Protein AF-A0A1Y6HP97-F1 (afdb_monomer)

Secondary structure (DSSP, 8-state):
-HHHHHHHHHH-HHHHHSPPPTT--HHHHHHHHHHH--S-----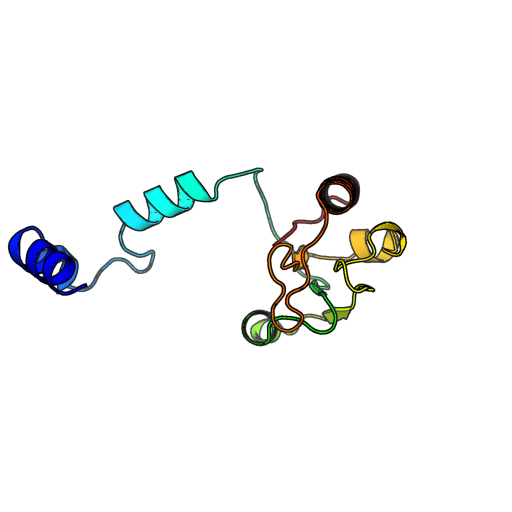SS-EEEESS--HHHHHHHHTT-PPEEEEPEETTEE-GGG--HHHHHH-SEEE---SS-TTT-----HHHHHHHHHHHHHHT--B-

Radius of gyration: 18.79 Å; Cα contacts (8 Å, |Δi|>4): 143; chains: 1; bounding box: 41×38×46 Å

Solvent-accessible surface area (backbone atoms only — not comparable to full-atom values): 7650 Å² total; per-residue (Å²): 108,68,70,59,52,54,48,43,55,71,78,40,38,65,76,74,73,45,93,72,62,94,91,53,62,60,73,58,52,50,51,50,42,76,71,63,74,69,86,86,83,84,82,70,96,56,32,36,34,31,47,67,78,54,48,63,70,57,56,58,63,50,50,79,71,67,56,53,78,42,73,44,61,58,56,82,50,27,69,42,56,93,74,58,54,68,68,61,46,56,57,28,37,28,38,45,65,58,54,70,53,21,48,83,80,53,24,45,43,47,70,70,52,50,54,50,43,51,52,52,28,60,74,46,71,28,50,78,79

Organism: NCBI:txid48664

Nearest PDB structures (foldseek):
  6t8p-assembly1_B  TM=8.586E-01  e=1.100E-05  Homo sapiens
  6t8p-assembly1_A  TM=5.974E-01  e=3.737E-06  Homo sapiens
  4gdy-assembly1_A  TM=5.930E-01  e=3.265E-06  Homo sapiens
  4gdy-assembly1_B  TM=5.997E-01  e=5.992E-06  Homo sapiens
  6d0a-assembly1_A  TM=6.040E-01  e=1.346E-05  Homo sapiens

InterPro domains:
  IPR015421 Pyridoxal phosphate-dependent transferase, major domain [G3DSA:3.40.640.10] (18-46)
  IPR015421 Pyridoxal phosphate-dependent transferase, major domain [G3DSA:3.40.640.10] (47-129)
  IPR015422 Pyridoxal phosphate-dependent transferase, small domain [G3DSA:3.90.1150.10] (2-17)
  IPR015424 Pyridoxal phosphate-dependent transferase [SSF53383] (4-129)
  IPR050859 Class-I pyridoxal-phosphate-dependent aminotransferase-like [PTHR42790] (46-129)

pLDDT: mean 83.08, std 13.82, range [38.25, 97.0]

Mean predicted aligned error: 8.7 Å

Structure (mmCIF, N/CA/C/O backbone):
data_AF-A0A1Y6HP97-F1
#
_entry.id   AF-A0A1Y6HP97-F1
#
loop_
_atom_site.group_PDB
_atom_site.id
_atom_site.type_symbol
_atom_site.label_atom_id
_atom_site.label_alt_id
_atom_site.label_comp_id
_atom_site.label_asym_id
_atom_site.label_entity_id
_atom_site.label_seq_id
_atom_site.pdbx_PDB_ins_code
_atom_site.Cartn_x
_atom_site.Cartn_y
_atom_site.Cartn_z
_atom_site.occupancy
_atom_site.B_iso_or_equiv
_atom_site.auth_seq_id
_atom_site.auth_comp_id
_atom_site.auth_asym_id
_atom_site.auth_atom_id
_atom_site.pdbx_PDB_model_num
ATOM 1 N N . MET A 1 1 ? -18.042 19.531 10.199 1.00 77.62 1 MET A N 1
ATOM 2 C CA . MET A 1 1 ? -17.249 19.247 11.415 1.00 77.62 1 MET A CA 1
ATOM 3 C C . MET A 1 1 ? -17.998 19.638 12.680 1.00 77.62 1 MET A C 1
ATOM 5 O O . MET A 1 1 ? -18.461 18.722 13.334 1.00 77.62 1 MET A O 1
ATOM 9 N N . ARG A 1 2 ? -18.236 20.928 12.978 1.00 88.88 2 ARG A N 1
ATOM 10 C CA . ARG A 1 2 ? -18.915 21.364 14.222 1.00 88.88 2 ARG A CA 1
ATOM 11 C C . ARG A 1 2 ? -20.241 20.648 14.520 1.00 88.88 2 ARG A C 1
ATOM 13 O O . ARG A 1 2 ? -20.353 20.032 15.562 1.00 88.88 2 ARG A O 1
ATOM 20 N N . ALA A 1 3 ? -21.176 20.623 13.569 1.00 92.62 3 ALA A N 1
ATOM 21 C CA . ALA A 1 3 ? -22.465 19.946 13.760 1.00 92.62 3 ALA A CA 1
ATOM 22 C C . ALA A 1 3 ? -22.337 18.439 14.066 1.00 92.62 3 ALA A C 1
ATOM 24 O O . ALA A 1 3 ? -23.093 17.912 14.868 1.00 92.62 3 ALA A O 1
ATOM 25 N N . ALA A 1 4 ? -21.360 17.748 13.466 1.00 87.25 4 ALA A N 1
ATOM 26 C CA . ALA A 1 4 ? -21.115 16.333 13.747 1.00 87.25 4 ALA A CA 1
ATOM 27 C C . ALA A 1 4 ? -20.486 16.129 15.135 1.00 87.25 4 ALA A C 1
ATOM 29 O O . ALA A 1 4 ? -20.846 15.195 15.841 1.00 87.25 4 ALA A O 1
ATOM 30 N N . SER A 1 5 ? -19.570 17.016 15.536 1.00 90.44 5 SER A N 1
ATOM 31 C CA . SER A 1 5 ? -18.986 17.012 16.880 1.00 90.44 5 SER A CA 1
ATOM 32 C C . SER A 1 5 ? -20.040 17.281 17.953 1.00 90.44 5 SER A C 1
ATOM 34 O O . SER A 1 5 ? -20.101 16.541 18.929 1.00 90.44 5 SER A O 1
ATOM 36 N N . ASP A 1 6 ? -20.892 18.287 17.743 1.00 94.25 6 ASP A N 1
ATOM 37 C CA . ASP A 1 6 ? -21.979 18.637 18.661 1.00 94.25 6 ASP A CA 1
ATOM 38 C C . ASP A 1 6 ? -22.951 17.454 18.811 1.00 94.25 6 ASP A C 1
ATOM 40 O O . ASP A 1 6 ? -23.261 17.055 19.930 1.00 94.25 6 ASP A O 1
ATOM 44 N N . GLN A 1 7 ? -23.337 16.815 17.700 1.00 91.75 7 GLN A N 1
ATOM 45 C CA . GLN A 1 7 ? -24.206 15.635 17.718 1.00 91.75 7 GLN A CA 1
ATOM 46 C C . GLN A 1 7 ? -23.609 14.478 18.536 1.00 91.75 7 GLN A C 1
ATOM 48 O O . GLN A 1 7 ? -24.291 13.892 19.369 1.00 91.75 7 GLN A O 1
ATOM 53 N N . VAL A 1 8 ? -22.326 14.156 18.334 1.00 91.62 8 VAL A N 1
ATOM 54 C CA . VAL A 1 8 ? -21.657 13.054 19.050 1.00 91.62 8 VAL A CA 1
ATOM 55 C C . VAL A 1 8 ? -21.546 13.340 20.549 1.00 91.62 8 VAL A C 1
ATOM 57 O O . VAL A 1 8 ? -21.738 12.437 21.363 1.00 91.62 8 VAL A O 1
ATOM 60 N N . LEU A 1 9 ? -21.265 14.590 20.924 1.00 94.06 9 LEU A N 1
ATOM 61 C CA . LEU A 1 9 ? -21.187 15.001 22.326 1.00 94.06 9 LEU A CA 1
ATOM 62 C C . LEU A 1 9 ? -22.559 15.015 23.013 1.00 94.06 9 LEU A C 1
ATOM 64 O O . LEU A 1 9 ? -22.624 14.784 24.216 1.00 94.06 9 LEU A O 1
ATOM 68 N N . CYS A 1 10 ? -23.645 15.258 22.278 1.00 94.38 10 CYS A N 1
ATOM 69 C CA . CYS A 1 10 ? -25.002 15.171 22.814 1.00 94.38 10 CYS A CA 1
ATOM 70 C C . CYS A 1 10 ? -25.488 13.721 22.944 1.00 94.38 10 CYS A C 1
ATOM 72 O O . CYS A 1 10 ? -25.995 13.340 23.999 1.00 94.38 10 CYS A O 1
ATOM 74 N N . ASP A 1 11 ? -25.312 12.913 21.900 1.00 93.56 11 ASP A N 1
ATOM 75 C CA . ASP A 1 11 ? -25.967 11.605 21.795 1.00 93.56 11 ASP A CA 1
ATOM 76 C C . ASP A 1 11 ? -25.138 10.458 22.384 1.00 93.56 11 ASP A C 1
ATOM 78 O O . ASP A 1 11 ? -25.692 9.467 22.860 1.00 93.56 11 ASP A O 1
ATOM 82 N N . ALA A 1 12 ? -23.806 10.567 22.345 1.00 89.12 12 ALA A N 1
ATOM 83 C CA . ALA A 1 12 ? -22.888 9.520 22.794 1.00 89.12 12 ALA A CA 1
ATOM 84 C C . ALA A 1 12 ? -21.670 10.065 23.583 1.00 89.12 12 ALA A C 1
ATOM 86 O O . ALA A 1 12 ? -20.534 9.647 23.328 1.00 89.12 12 ALA A O 1
ATOM 87 N N . PRO A 1 13 ? -21.864 10.951 24.583 1.00 89.62 13 PRO A N 1
ATOM 88 C CA . PRO A 1 13 ? -20.771 11.633 25.284 1.00 89.62 13 PRO A CA 1
ATOM 89 C C . PRO A 1 13 ? -19.792 10.677 25.963 1.00 89.62 13 PRO A C 1
ATOM 91 O O . PRO A 1 13 ? -18.585 10.904 25.939 1.00 89.62 13 PRO A O 1
ATOM 94 N N . GLN A 1 14 ? -20.288 9.585 26.552 1.00 88.38 14 GLN A N 1
ATOM 95 C CA . GLN A 1 14 ? -19.425 8.624 27.238 1.00 88.38 14 GLN A CA 1
ATOM 96 C C . GLN A 1 14 ? -18.467 7.934 26.258 1.00 88.38 14 GLN A C 1
ATOM 98 O O . GLN A 1 14 ? -17.284 7.803 26.555 1.00 88.38 14 GLN A O 1
ATOM 103 N N . ALA A 1 15 ? -18.958 7.531 25.084 1.00 85.19 15 ALA A N 1
ATOM 104 C CA . ALA A 1 15 ? -18.132 6.893 24.061 1.00 85.19 15 ALA A CA 1
ATOM 105 C C . ALA A 1 15 ? -17.099 7.861 23.460 1.00 85.19 15 ALA A C 1
ATOM 107 O O . ALA A 1 15 ? -16.042 7.424 23.015 1.00 85.19 15 ALA A O 1
ATOM 108 N N . ALA A 1 16 ? -17.402 9.162 23.448 1.00 87.44 16 ALA A N 1
ATOM 109 C CA . ALA A 1 16 ? -16.529 10.192 22.895 1.00 87.44 16 ALA A CA 1
ATOM 110 C C . ALA A 1 16 ? -15.451 10.684 23.876 1.00 87.44 16 ALA A C 1
ATOM 112 O O . ALA A 1 16 ? -14.383 11.105 23.438 1.00 87.44 16 ALA A O 1
ATOM 113 N N . LEU A 1 17 ? -15.738 10.674 25.182 1.00 93.06 17 LEU A N 1
ATOM 114 C CA . LEU A 1 17 ? -14.902 11.330 26.195 1.00 93.06 17 LEU A CA 1
ATOM 115 C C . LEU A 1 17 ? -14.170 10.363 27.131 1.00 93.06 17 LEU A C 1
ATOM 117 O O . LEU A 1 17 ? -13.261 10.792 27.839 1.00 93.06 17 LEU A O 1
ATOM 121 N N . GLN A 1 18 ? -14.555 9.086 27.164 1.00 92.44 18 GLN A N 1
ATOM 122 C CA . GLN A 1 18 ? -13.898 8.081 27.998 1.00 92.44 18 GLN A CA 1
ATOM 123 C C . GLN A 1 18 ? -12.845 7.292 27.208 1.00 92.44 18 GLN A C 1
ATOM 125 O O . GLN A 1 18 ? -12.905 7.206 25.982 1.00 92.44 18 GLN A O 1
ATOM 130 N N . TYR A 1 19 ? -11.894 6.675 27.916 1.00 89.94 19 TYR A N 1
ATOM 131 C CA . TYR A 1 19 ? -10.975 5.710 27.313 1.00 89.94 19 TYR A CA 1
ATOM 132 C C . TYR A 1 19 ? -11.731 4.618 26.548 1.00 89.94 19 TYR A C 1
ATOM 134 O O . TYR A 1 19 ? -12.598 3.934 27.095 1.00 89.94 19 TY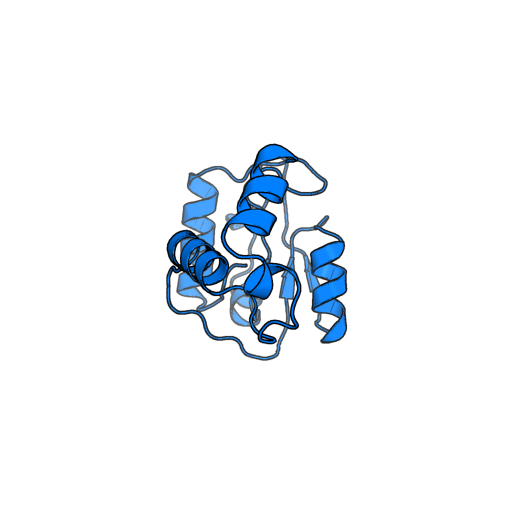R A O 1
ATOM 142 N N . GLY A 1 20 ? -11.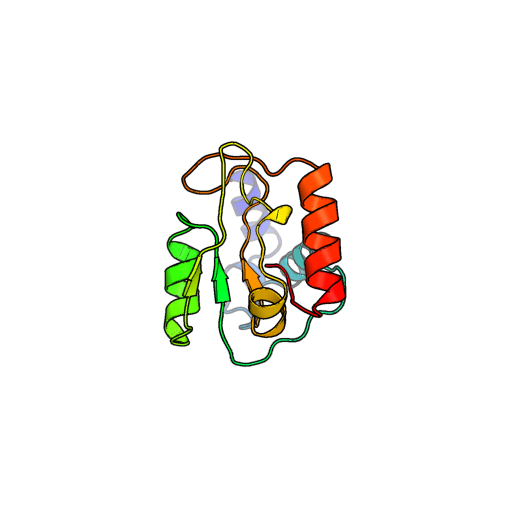375 4.467 25.274 1.00 81.25 20 GLY A N 1
ATOM 143 C CA . GLY A 1 20 ? -11.888 3.423 24.400 1.00 81.25 20 GLY A CA 1
ATOM 144 C C . GLY A 1 20 ? -11.001 2.173 24.387 1.00 81.25 20 GLY A C 1
ATOM 145 O O . GLY A 1 20 ? -9.882 2.193 24.904 1.00 81.25 20 GLY A O 1
ATOM 146 N N . PRO A 1 21 ? -11.483 1.083 23.773 1.00 77.12 21 PRO A N 1
ATOM 147 C CA . PRO A 1 21 ? -10.683 -0.115 23.543 1.00 77.12 21 PRO A CA 1
ATOM 148 C C . PRO A 1 21 ? -9.494 0.178 22.613 1.00 77.12 21 PRO A C 1
ATOM 150 O O . PRO A 1 21 ? -9.605 1.001 21.699 1.00 77.12 21 PRO A O 1
ATOM 153 N N . THR A 1 22 ? -8.375 -0.525 22.815 1.00 69.31 22 THR A N 1
ATOM 154 C CA . THR A 1 22 ? -7.128 -0.380 22.035 1.00 69.31 22 THR A CA 1
ATOM 155 C C . THR A 1 22 ? -7.352 -0.543 20.531 1.00 69.31 22 THR A C 1
ATOM 157 O O . THR A 1 22 ? -6.684 0.090 19.719 1.00 69.31 22 THR A O 1
ATOM 160 N N . GLU A 1 23 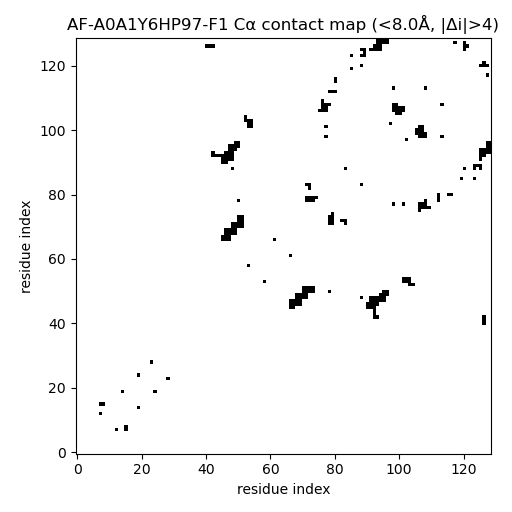? -8.314 -1.376 20.147 1.00 58.59 23 GLU A N 1
ATOM 161 C CA . GLU A 1 23 ? -8.644 -1.677 18.761 1.00 58.59 23 GLU A CA 1
ATOM 162 C C . GLU A 1 23 ? -9.392 -0.533 18.050 1.00 58.59 23 GLU A C 1
ATOM 164 O O . GLU A 1 23 ? -9.427 -0.515 16.820 1.00 58.59 23 GLU A O 1
ATOM 169 N N . GLY A 1 24 ? -9.986 0.411 18.796 1.00 73.38 24 GLY A N 1
ATOM 170 C CA . GLY A 1 24 ? -10.715 1.579 18.282 1.00 73.38 24 GLY A CA 1
ATOM 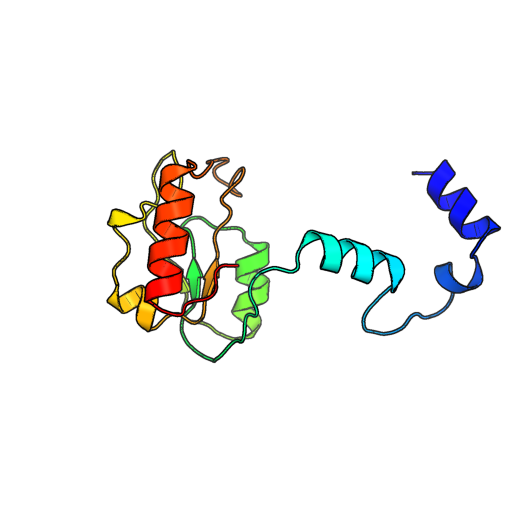171 C C . GLY A 1 24 ? -12.250 1.460 18.280 1.00 73.38 24 GLY A C 1
ATOM 172 O O . GLY A 1 24 ? -12.826 0.429 18.632 1.00 73.38 24 GLY A O 1
ATOM 173 N N . TYR A 1 25 ? -12.931 2.536 17.863 1.00 82.38 25 TYR A N 1
ATOM 174 C CA . TYR A 1 25 ? -14.399 2.655 17.861 1.00 82.38 25 TYR A CA 1
ATOM 175 C C . TYR A 1 25 ? -15.069 1.654 16.903 1.00 82.38 25 TYR A C 1
ATOM 177 O O . TYR A 1 25 ? -14.872 1.716 15.688 1.00 82.38 25 TYR A O 1
ATOM 185 N N . ALA A 1 26 ? -15.872 0.733 17.449 1.00 74.50 26 ALA A N 1
ATOM 186 C CA . ALA A 1 26 ? -16.399 -0.421 16.714 1.00 74.50 26 ALA A CA 1
ATOM 187 C C . ALA A 1 26 ? -17.208 -0.067 15.447 1.00 74.50 26 ALA A C 1
ATOM 189 O O . ALA A 1 26 ? -16.863 -0.608 14.398 1.00 74.50 26 ALA A O 1
ATOM 190 N N . PRO A 1 27 ? -18.161 0.891 15.453 1.00 82.69 27 PRO A N 1
ATOM 191 C CA . PRO A 1 27 ? -18.913 1.237 14.240 1.00 82.69 27 PRO A CA 1
ATOM 192 C C . PRO A 1 27 ? -18.031 1.753 13.097 1.00 82.69 27 PRO A C 1
ATOM 194 O O . PRO A 1 27 ? -18.292 1.483 11.926 1.00 82.69 27 PRO A O 1
ATOM 197 N N . LEU A 1 28 ? -16.944 2.464 13.421 1.00 74.38 28 LEU A N 1
ATOM 198 C CA . LEU A 1 28 ? -15.982 2.902 12.410 1.00 74.38 28 LEU A CA 1
ATOM 199 C C . LEU A 1 28 ? -15.167 1.723 11.880 1.00 74.38 28 LEU A C 1
ATOM 201 O O . LEU A 1 28 ? -14.967 1.616 10.675 1.00 74.38 28 LEU A O 1
ATOM 205 N N . ARG A 1 29 ? -14.716 0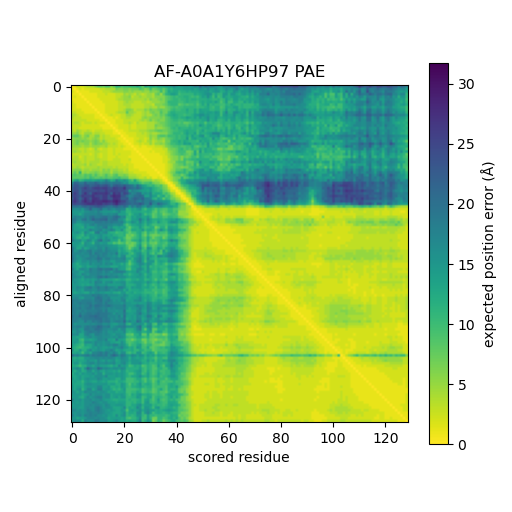.824 12.75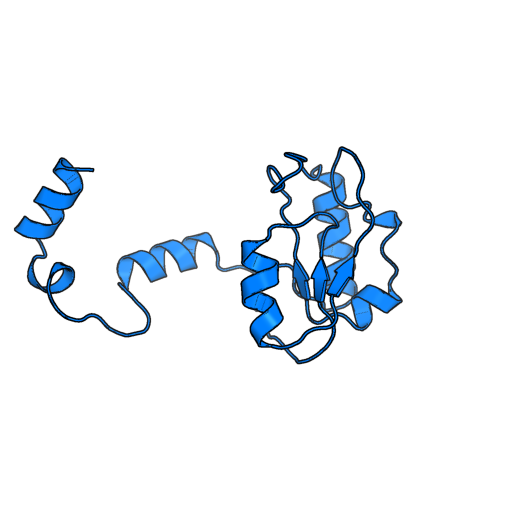8 1.00 72.12 29 ARG A N 1
ATOM 206 C CA . ARG A 1 29 ? -13.991 -0.387 12.348 1.00 72.12 29 ARG A CA 1
ATOM 207 C C . ARG A 1 29 ? -14.849 -1.287 11.467 1.00 72.12 29 ARG A C 1
ATOM 209 O O . ARG A 1 29 ? -14.332 -1.809 10.490 1.00 72.12 29 ARG A O 1
ATOM 216 N N . GLU A 1 30 ? -16.133 -1.438 11.773 1.00 65.62 30 GLU A N 1
ATOM 217 C CA . GLU A 1 30 ? -17.098 -2.184 10.959 1.00 65.62 30 GLU A CA 1
ATOM 218 C C . GLU A 1 30 ? -17.313 -1.524 9.600 1.00 65.62 30 GLU A C 1
ATOM 220 O O . GLU A 1 30 ? -17.275 -2.207 8.581 1.00 65.62 30 GLU A O 1
ATOM 225 N N . TRP A 1 31 ? -17.455 -0.195 9.558 1.00 73.38 31 TRP A N 1
ATOM 226 C CA . TRP A 1 31 ? -17.540 0.543 8.299 1.00 73.38 31 TRP A CA 1
ATOM 227 C C . TRP A 1 31 ? -16.264 0.386 7.460 1.00 73.38 31 TRP A C 1
ATOM 229 O O . TRP A 1 31 ? -16.342 0.117 6.262 1.00 73.38 31 TRP A O 1
ATOM 239 N N . VAL A 1 32 ? -15.086 0.492 8.086 1.00 57.16 32 VAL A N 1
ATOM 240 C CA . VAL A 1 32 ? -13.781 0.293 7.436 1.00 57.16 32 VAL A CA 1
ATOM 241 C C . VAL A 1 32 ? -13.623 -1.154 6.961 1.00 57.16 32 VAL A C 1
ATOM 243 O O . VAL A 1 32 ? -13.225 -1.368 5.822 1.00 57.16 32 VAL A O 1
ATOM 246 N N . ALA A 1 33 ? -13.973 -2.152 7.772 1.00 49.75 33 ALA A N 1
ATOM 247 C CA . ALA A 1 33 ? -13.930 -3.561 7.391 1.00 49.75 33 ALA A CA 1
ATOM 248 C C . ALA A 1 33 ? -14.895 -3.847 6.232 1.00 49.75 33 ALA A C 1
ATOM 250 O O . ALA A 1 33 ? -14.470 -4.353 5.202 1.00 49.75 33 ALA A O 1
ATOM 251 N N . ALA A 1 34 ? -16.154 -3.408 6.308 1.00 62.91 34 ALA A N 1
ATOM 252 C CA . ALA A 1 34 ? -17.102 -3.509 5.196 1.00 62.91 34 ALA A CA 1
ATOM 253 C C . ALA A 1 34 ? -16.582 -2.822 3.918 1.00 62.91 34 ALA A C 1
ATOM 255 O O . ALA A 1 34 ? -16.872 -3.257 2.803 1.00 62.91 34 ALA A O 1
ATOM 256 N N . ARG A 1 35 ? -15.779 -1.762 4.070 1.00 58.44 35 ARG A N 1
ATOM 257 C CA . ARG A 1 35 ? -15.160 -1.026 2.965 1.00 58.44 35 ARG A CA 1
ATOM 258 C C . ARG A 1 35 ? -13.905 -1.697 2.391 1.00 58.44 35 ARG A C 1
ATOM 260 O O . ARG A 1 35 ? -13.628 -1.472 1.209 1.00 58.44 35 ARG A O 1
ATOM 267 N N . LEU A 1 36 ? -13.154 -2.452 3.199 1.00 45.66 36 LEU A N 1
ATOM 268 C CA . LEU A 1 36 ? -11.797 -2.935 2.895 1.00 45.66 36 LEU A CA 1
ATOM 269 C C . LEU A 1 36 ? -11.643 -4.464 2.864 1.00 45.66 36 LEU A C 1
ATOM 271 O O . LEU A 1 36 ? -10.639 -4.951 2.354 1.00 45.66 36 LEU A O 1
ATOM 275 N N . SER A 1 37 ? -12.601 -5.238 3.374 1.00 47.88 37 SER A N 1
ATOM 276 C CA . SER A 1 37 ? -12.529 -6.700 3.389 1.00 47.88 37 SER A CA 1
ATOM 277 C C . SER A 1 37 ? -12.577 -7.279 1.968 1.00 47.88 37 SER A C 1
ATOM 279 O O . SER A 1 37 ? -13.643 -7.384 1.363 1.00 47.88 37 SER A O 1
ATOM 281 N N . ARG A 1 38 ? -11.411 -7.697 1.455 1.00 54.81 38 ARG A N 1
ATOM 282 C CA . ARG A 1 38 ? -11.234 -8.639 0.338 1.00 54.81 38 ARG A CA 1
ATOM 283 C C . ARG A 1 38 ? -10.087 -9.611 0.640 1.00 54.81 38 ARG A C 1
ATOM 285 O O . ARG A 1 38 ? -9.061 -9.213 1.179 1.00 54.81 38 ARG A O 1
ATOM 292 N N . ASP A 1 39 ? -10.304 -10.874 0.281 1.00 50.34 39 ASP A N 1
ATOM 293 C CA . ASP A 1 39 ? -9.281 -11.872 -0.061 1.00 50.34 39 ASP A CA 1
ATOM 294 C C . ASP A 1 39 ? -8.204 -12.223 0.995 1.00 50.34 39 ASP A C 1
ATOM 296 O O . ASP A 1 39 ? -7.037 -12.410 0.670 1.00 50.34 39 ASP A O 1
ATOM 300 N N . GLY A 1 40 ? -8.613 -12.410 2.259 1.00 53.22 40 GLY A N 1
ATOM 301 C CA . GLY A 1 40 ? -8.027 -13.424 3.162 1.00 53.22 40 GLY A CA 1
ATOM 302 C C . GLY A 1 40 ? -6.508 -13.407 3.413 1.00 53.22 40 GLY A C 1
ATOM 303 O O . GLY A 1 40 ? -5.903 -14.473 3.523 1.00 53.22 40 GLY A O 1
ATOM 304 N N . ALA A 1 41 ? -5.877 -12.236 3.504 1.00 49.53 41 ALA A N 1
ATOM 305 C CA . ALA A 1 41 ? -4.416 -12.135 3.548 1.00 49.53 41 ALA A CA 1
ATOM 306 C C . ALA A 1 41 ? -3.766 -12.553 4.892 1.00 49.53 41 ALA A C 1
ATOM 308 O O . ALA A 1 41 ? -4.281 -12.284 5.977 1.00 49.53 41 ALA A O 1
ATOM 309 N N . SER A 1 42 ? -2.574 -13.157 4.799 1.00 38.25 42 SER A N 1
ATOM 310 C CA . SER A 1 42 ? -1.685 -13.565 5.901 1.00 38.25 42 SER A CA 1
ATOM 311 C C . SER A 1 42 ? -0.228 -13.187 5.566 1.00 38.25 42 SER A C 1
ATOM 313 O O . SER A 1 42 ? 0.153 -13.229 4.398 1.00 38.25 42 SER A O 1
ATOM 315 N N . ILE A 1 43 ? 0.585 -12.813 6.569 1.00 46.72 43 ILE A N 1
ATOM 316 C CA . ILE A 1 43 ? 1.922 -12.191 6.407 1.00 46.72 43 ILE A CA 1
ATOM 317 C C . ILE A 1 43 ? 3.036 -13.059 7.031 1.00 46.72 43 ILE A C 1
ATOM 319 O O . ILE A 1 43 ? 2.831 -13.713 8.053 1.00 46.72 43 ILE A O 1
ATOM 323 N N . ARG A 1 44 ? 4.236 -13.042 6.428 1.00 43.12 44 ARG A N 1
ATOM 324 C CA . ARG A 1 44 ? 5.488 -13.683 6.905 1.00 43.12 44 ARG A CA 1
ATOM 325 C C . ARG A 1 44 ? 6.664 -12.668 6.869 1.00 43.12 44 ARG A C 1
ATOM 327 O O . ARG A 1 44 ? 6.466 -11.558 6.399 1.00 43.12 44 ARG A O 1
ATOM 334 N N . SER A 1 45 ? 7.898 -13.023 7.287 1.00 41.12 45 SER A N 1
ATOM 335 C CA . SER A 1 45 ? 9.115 -12.146 7.392 1.00 41.12 45 SER A CA 1
ATOM 336 C C . SER A 1 45 ? 10.224 -12.243 6.282 1.00 41.12 45 SER A C 1
ATOM 338 O O . SER A 1 45 ? 10.980 -13.209 6.271 1.00 41.12 45 SER A O 1
ATOM 340 N N . SER A 1 46 ? 10.271 -11.334 5.296 1.00 58.97 46 SER A N 1
ATOM 341 C CA . SER A 1 46 ? 11.233 -11.196 4.159 1.00 58.97 46 SER A CA 1
ATOM 342 C C . SER A 1 46 ? 10.975 -9.853 3.424 1.00 58.97 46 SER A C 1
ATOM 344 O O . SER A 1 46 ? 10.255 -9.012 3.962 1.00 58.97 46 SER A O 1
ATOM 346 N N . GLN A 1 47 ? 11.580 -9.621 2.256 1.00 72.62 47 GLN A N 1
ATOM 347 C CA . GLN A 1 47 ? 11.708 -8.314 1.584 1.00 72.62 47 GLN A CA 1
ATOM 348 C C . GLN A 1 47 ? 10.369 -7.627 1.238 1.00 72.62 47 GLN A C 1
ATOM 350 O O . GLN A 1 47 ? 9.348 -8.289 1.059 1.00 72.62 47 GLN A O 1
ATOM 355 N N . VAL A 1 48 ? 10.373 -6.293 1.121 1.00 83.88 48 VAL A N 1
ATOM 356 C CA . VAL A 1 48 ? 9.189 -5.487 0.765 1.00 83.88 48 VAL A CA 1
ATOM 357 C C . VAL A 1 48 ? 9.417 -4.807 -0.583 1.00 83.88 48 VAL A C 1
ATOM 359 O O . VAL A 1 48 ? 10.348 -4.009 -0.723 1.00 83.88 48 VAL A O 1
ATOM 362 N N . LEU A 1 49 ? 8.557 -5.099 -1.564 1.00 89.06 49 LEU A N 1
ATOM 363 C CA . LEU A 1 49 ? 8.590 -4.417 -2.860 1.00 89.06 49 LEU A CA 1
ATOM 364 C C . LEU A 1 49 ? 7.877 -3.067 -2.750 1.00 89.06 49 LEU A C 1
ATOM 366 O O . LEU A 1 49 ? 6.766 -2.993 -2.226 1.00 89.06 49 LEU A O 1
ATOM 370 N N . ILE A 1 50 ? 8.497 -2.003 -3.251 1.00 90.69 50 ILE A N 1
ATOM 371 C CA . ILE A 1 50 ? 7.962 -0.636 -3.196 1.00 90.69 50 ILE A CA 1
ATOM 372 C C . ILE A 1 50 ? 8.085 0.057 -4.551 1.00 90.69 50 ILE A C 1
ATOM 374 O O . ILE A 1 50 ? 8.958 -0.270 -5.347 1.00 90.69 50 ILE A O 1
ATOM 378 N N . GLU A 1 51 ? 7.245 1.052 -4.810 1.00 89.19 51 GLU A N 1
ATOM 379 C CA . GLU A 1 51 ? 7.493 2.024 -5.883 1.00 89.19 51 GLU A CA 1
ATOM 380 C C . GLU A 1 51 ? 8.758 2.860 -5.576 1.00 89.19 51 GLU A C 1
ATOM 382 O O . GLU A 1 51 ? 9.113 3.068 -4.415 1.00 89.19 51 GLU A O 1
ATOM 387 N N . THR A 1 52 ? 9.446 3.366 -6.600 1.00 83.75 52 THR A N 1
ATOM 388 C CA . THR A 1 52 ? 10.559 4.315 -6.417 1.00 83.75 52 THR A CA 1
ATOM 389 C C . THR A 1 52 ? 10.326 5.526 -7.319 1.00 83.75 52 THR A C 1
ATOM 391 O O . THR A 1 52 ? 10.493 5.394 -8.531 1.00 83.75 52 THR A O 1
ATOM 394 N N . PRO A 1 53 ? 9.970 6.709 -6.777 1.00 85.19 53 PRO A N 1
ATOM 395 C CA . PRO A 1 53 ? 9.771 7.041 -5.356 1.00 85.19 53 PRO A CA 1
ATOM 396 C C . PRO A 1 53 ? 8.472 6.456 -4.758 1.00 85.19 53 PRO A C 1
ATOM 398 O O . PRO A 1 53 ? 7.547 6.126 -5.489 1.00 85.19 53 PRO A O 1
ATOM 401 N N . SER A 1 54 ? 8.371 6.383 -3.423 1.00 89.69 54 SER A N 1
ATOM 402 C CA . SER A 1 54 ? 7.169 5.924 -2.693 1.00 89.69 54 SER A CA 1
ATOM 403 C C . SER A 1 54 ? 6.809 6.838 -1.517 1.00 89.69 54 SER A C 1
ATOM 405 O O . SER A 1 54 ? 7.566 7.741 -1.152 1.00 89.69 54 SER A O 1
ATOM 407 N N . TYR A 1 55 ? 5.646 6.598 -0.911 1.00 91.00 55 TYR A N 1
ATOM 408 C CA . TYR A 1 55 ? 5.129 7.365 0.213 1.00 91.00 55 TYR A CA 1
ATOM 409 C C . TYR A 1 55 ? 5.995 7.193 1.466 1.00 91.00 55 TYR A C 1
ATOM 411 O O . TYR A 1 55 ? 6.070 6.118 2.065 1.00 91.00 55 TYR A O 1
ATOM 419 N N . LEU A 1 56 ? 6.595 8.301 1.909 1.00 89.69 56 LEU A N 1
ATOM 420 C CA . LEU A 1 56 ? 7.508 8.338 3.052 1.00 89.69 56 LEU A CA 1
ATOM 421 C C . LEU A 1 56 ? 6.907 7.738 4.333 1.00 89.69 56 LEU A C 1
ATOM 423 O O . LEU A 1 56 ? 7.611 7.040 5.058 1.00 89.69 56 LEU A O 1
ATOM 427 N N . GLY A 1 57 ? 5.616 7.963 4.600 1.00 88.00 57 GLY A N 1
ATOM 428 C CA . GLY A 1 57 ? 4.960 7.435 5.800 1.00 88.00 57 GLY A CA 1
ATOM 429 C C . GLY A 1 57 ? 4.920 5.903 5.834 1.00 88.00 57 GLY A C 1
ATOM 430 O O . GLY A 1 57 ? 5.141 5.310 6.888 1.00 88.00 57 GLY A O 1
ATOM 431 N N . ALA A 1 58 ? 4.726 5.256 4.680 1.00 86.19 58 ALA A N 1
ATOM 432 C CA . ALA A 1 58 ? 4.793 3.799 4.570 1.00 86.19 58 ALA A CA 1
ATOM 433 C C . ALA A 1 58 ? 6.225 3.294 4.787 1.00 86.19 58 ALA A C 1
ATOM 435 O O . ALA A 1 58 ? 6.439 2.387 5.588 1.00 86.19 58 ALA A O 1
ATOM 436 N N . LEU A 1 59 ? 7.221 3.934 4.161 1.00 84.81 59 LEU A N 1
ATOM 437 C CA . LEU A 1 59 ? 8.633 3.583 4.362 1.00 84.81 59 LEU A CA 1
ATOM 438 C C . LEU A 1 59 ? 9.046 3.696 5.835 1.00 84.81 59 LEU A C 1
ATOM 440 O O . LEU A 1 59 ? 9.707 2.799 6.354 1.00 84.81 59 LEU A O 1
ATOM 444 N N . GLN A 1 60 ? 8.623 4.757 6.528 1.00 84.31 60 GLN A N 1
ATOM 445 C CA . GLN A 1 60 ? 8.890 4.955 7.955 1.00 84.31 60 GLN A CA 1
ATOM 446 C C . GLN A 1 60 ? 8.214 3.888 8.824 1.00 84.31 60 GLN A C 1
ATOM 448 O O . GLN A 1 60 ? 8.868 3.321 9.698 1.00 84.31 60 GLN A O 1
ATOM 453 N N . ALA A 1 61 ? 6.941 3.574 8.562 1.00 81.75 61 ALA A N 1
ATOM 454 C CA . ALA A 1 61 ? 6.209 2.542 9.295 1.00 81.75 61 ALA A CA 1
ATOM 455 C C . ALA A 1 61 ? 6.838 1.151 9.110 1.00 81.75 61 ALA A C 1
ATOM 457 O O . ALA A 1 61 ? 7.009 0.411 10.077 1.00 81.75 61 ALA A O 1
ATOM 458 N N . PHE A 1 62 ? 7.233 0.810 7.880 1.00 83.06 62 PHE A N 1
ATOM 459 C CA . PHE A 1 62 ? 7.857 -0.475 7.573 1.00 83.06 62 PHE A CA 1
ATOM 460 C C . PHE A 1 62 ? 9.293 -0.571 8.101 1.00 83.06 62 PHE A C 1
ATOM 462 O O . PHE A 1 62 ? 9.689 -1.638 8.560 1.00 83.06 62 PHE A O 1
ATOM 469 N N . SER A 1 63 ? 10.058 0.527 8.114 1.00 78.06 63 SER A N 1
ATOM 470 C CA . SER A 1 63 ? 11.458 0.545 8.581 1.00 78.06 63 SER A CA 1
ATOM 471 C C . SER A 1 63 ? 11.635 0.092 10.034 1.00 78.06 63 SER A C 1
ATOM 473 O O . SER A 1 63 ? 12.704 -0.405 10.382 1.00 78.06 63 SER A O 1
ATOM 475 N N . LEU A 1 64 ? 10.592 0.194 10.869 1.00 71.31 64 LEU A N 1
ATOM 476 C CA . LEU A 1 64 ? 10.589 -0.327 12.245 1.00 71.31 64 LEU A CA 1
ATOM 477 C C . LEU A 1 64 ? 10.874 -1.835 12.317 1.00 71.31 64 LEU A C 1
ATOM 479 O O . LEU A 1 64 ? 11.383 -2.317 13.325 1.00 71.31 64 LEU A O 1
ATOM 483 N N . PHE A 1 65 ? 10.577 -2.566 11.243 1.00 76.25 65 PHE A N 1
ATOM 484 C CA . PHE A 1 65 ? 10.799 -4.007 11.127 1.00 76.25 65 PHE A CA 1
ATOM 485 C C . PHE A 1 65 ? 12.069 -4.355 10.340 1.00 76.25 65 PHE A C 1
ATOM 487 O O . PHE A 1 65 ? 12.279 -5.517 10.005 1.00 76.25 65 PHE A O 1
ATOM 494 N N . GLN A 1 66 ? 12.897 -3.351 10.030 1.00 76.56 66 GLN A N 1
ATOM 495 C CA . GLN A 1 66 ? 14.159 -3.488 9.300 1.00 76.56 66 GLN A CA 1
ATOM 496 C C . GLN A 1 66 ? 14.058 -4.333 8.005 1.00 76.56 66 GLN A C 1
ATOM 498 O O . GLN A 1 66 ? 14.895 -5.212 7.785 1.00 76.56 66 GLN A O 1
ATOM 503 N N . PRO A 1 67 ? 13.047 -4.115 7.134 1.00 80.56 67 PRO A N 1
ATOM 504 C CA . PRO A 1 67 ? 12.937 -4.851 5.885 1.00 80.56 67 PRO A CA 1
ATOM 505 C C . PRO A 1 67 ? 14.050 -4.447 4.914 1.00 80.56 67 PRO A C 1
ATOM 507 O O . PRO A 1 67 ? 14.558 -3.325 4.942 1.00 80.56 67 PRO A O 1
ATOM 510 N N . ALA A 1 68 ? 14.364 -5.341 3.979 1.00 83.62 68 ALA A N 1
ATOM 511 C CA . ALA A 1 68 ? 15.039 -4.947 2.751 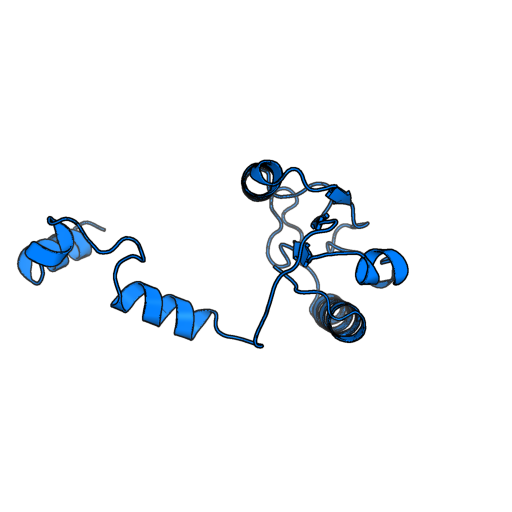1.00 83.62 68 ALA A CA 1
ATOM 512 C C . ALA A 1 68 ? 13.989 -4.404 1.772 1.00 83.62 68 ALA A C 1
ATOM 514 O O . ALA A 1 68 ? 13.082 -5.138 1.371 1.00 83.62 68 ALA A O 1
ATOM 515 N N . PHE A 1 69 ? 14.098 -3.123 1.415 1.00 86.81 69 PHE A N 1
ATOM 516 C CA . PHE A 1 69 ? 13.262 -2.514 0.384 1.00 86.81 69 PHE A CA 1
ATOM 517 C C . PHE A 1 69 ? 13.845 -2.782 -0.998 1.00 86.81 69 PHE A C 1
ATOM 519 O O . PHE A 1 69 ? 15.028 -2.533 -1.235 1.00 86.81 69 PHE A O 1
ATOM 526 N N . VAL A 1 70 ? 12.999 -3.236 -1.917 1.00 89.56 70 VAL A N 1
ATOM 527 C CA . VAL A 1 70 ? 13.361 -3.444 -3.321 1.00 89.56 70 VAL A CA 1
ATOM 528 C C . VAL A 1 70 ? 12.427 -2.606 -4.188 1.00 89.56 70 VAL A C 1
ATOM 530 O O . VAL A 1 70 ? 11.206 -2.707 -4.084 1.00 89.56 70 VAL A O 1
ATOM 533 N N . GLY A 1 71 ? 13.008 -1.741 -5.016 1.00 89.31 71 GLY A N 1
ATOM 534 C CA . GLY A 1 71 ? 12.260 -0.831 -5.878 1.00 89.31 71 GLY A CA 1
ATOM 535 C C . GLY A 1 71 ? 11.716 -1.522 -7.127 1.00 89.31 71 GLY A C 1
ATOM 536 O O . GLY A 1 71 ? 12.456 -2.207 -7.829 1.00 89.31 71 GLY A O 1
ATOM 537 N N . MET A 1 72 ? 10.443 -1.291 -7.434 1.00 91.00 72 MET A N 1
ATOM 538 C CA . MET A 1 72 ? 9.803 -1.676 -8.689 1.00 91.00 72 MET A CA 1
ATOM 539 C C . MET A 1 72 ? 9.972 -0.567 -9.730 1.00 91.00 72 MET A C 1
ATOM 541 O O . MET A 1 72 ? 9.790 0.618 -9.432 1.00 91.00 72 MET A O 1
ATOM 545 N N . SER A 1 73 ? 10.265 -0.947 -10.973 1.00 90.38 73 SER A N 1
ATOM 546 C CA . SER A 1 73 ? 10.302 -0.008 -12.096 1.00 90.38 73 SER A CA 1
ATOM 547 C C . SER A 1 73 ? 8.932 0.634 -12.325 1.00 90.38 73 SER A C 1
ATOM 549 O O . SER A 1 73 ? 7.903 -0.040 -12.275 1.00 90.38 73 SER A O 1
ATOM 551 N N . SER A 1 74 ? 8.922 1.940 -12.583 1.00 90.75 74 SER A N 1
ATOM 552 C CA . SER A 1 74 ? 7.712 2.734 -12.820 1.00 90.75 74 SER A CA 1
ATOM 553 C C . SER A 1 74 ? 7.929 3.712 -13.979 1.00 90.75 74 SER A C 1
ATOM 555 O O . SER A 1 74 ? 9.057 4.148 -14.208 1.00 90.75 74 SER A O 1
ATOM 557 N N . ASP A 1 75 ? 6.856 4.041 -14.693 1.00 93.12 75 ASP A N 1
ATOM 558 C CA . ASP A 1 75 ? 6.784 5.098 -15.708 1.00 93.12 75 ASP A CA 1
ATOM 559 C C . ASP A 1 75 ? 5.681 6.117 -15.344 1.00 93.12 75 ASP A C 1
ATOM 561 O O . ASP A 1 75 ? 5.183 6.120 -14.213 1.00 93.12 75 ASP A O 1
ATOM 565 N N . ASP A 1 76 ? 5.294 6.995 -16.275 1.00 93.44 76 ASP A N 1
ATOM 566 C CA . ASP A 1 76 ? 4.274 8.031 -16.036 1.00 93.44 76 ASP A CA 1
ATOM 567 C C . ASP A 1 76 ? 2.910 7.450 -15.607 1.00 93.44 76 ASP A C 1
ATOM 569 O O . ASP A 1 76 ? 2.160 8.084 -14.854 1.00 93.44 76 ASP A O 1
ATOM 573 N N . ASP A 1 77 ? 2.623 6.209 -16.006 1.00 93.81 77 ASP A N 1
ATOM 574 C CA . ASP A 1 77 ? 1.417 5.456 -15.666 1.00 93.81 77 ASP A CA 1
ATOM 575 C C . ASP A 1 77 ? 1.592 4.591 -14.398 1.00 93.81 77 ASP A C 1
ATOM 577 O O . ASP A 1 77 ? 0.708 3.804 -14.052 1.00 93.81 77 ASP A O 1
ATOM 581 N N . GLY A 1 78 ? 2.697 4.733 -13.662 1.00 92.38 78 GLY A N 1
ATOM 582 C CA . GLY A 1 78 ? 3.005 3.973 -12.446 1.00 92.38 78 GLY A CA 1
ATOM 583 C C . GLY A 1 78 ? 3.791 2.689 -12.728 1.00 92.38 78 GLY A C 1
ATOM 584 O O . GLY A 1 78 ? 4.554 2.612 -13.686 1.00 92.38 78 GLY A O 1
ATOM 585 N N . VAL A 1 79 ? 3.632 1.669 -11.878 1.00 93.12 79 VAL A N 1
ATOM 586 C CA . VAL A 1 79 ? 4.423 0.424 -11.950 1.00 93.12 79 VAL A CA 1
ATOM 587 C C . VAL A 1 79 ? 4.368 -0.228 -13.338 1.00 93.12 79 VAL A C 1
ATOM 589 O O . VAL A 1 79 ? 3.292 -0.494 -13.888 1.00 93.12 79 VAL A O 1
ATOM 592 N N . VAL A 1 80 ? 5.546 -0.550 -13.878 1.00 94.06 80 VAL A N 1
ATOM 593 C CA . VAL A 1 80 ? 5.716 -1.316 -15.118 1.00 94.06 80 VAL A CA 1
ATOM 594 C C . VAL A 1 80 ? 5.633 -2.800 -14.778 1.00 94.06 80 VAL A C 1
ATOM 596 O O . VAL A 1 80 ? 6.632 -3.452 -14.490 1.00 94.06 80 VAL A O 1
ATOM 599 N N . VAL A 1 81 ? 4.411 -3.331 -14.777 1.00 92.81 81 VAL A N 1
ATOM 600 C CA . VAL A 1 81 ? 4.122 -4.707 -14.333 1.00 92.81 81 VAL A CA 1
ATOM 601 C C . VAL A 1 81 ? 4.903 -5.754 -15.128 1.00 92.81 81 VAL A C 1
ATOM 603 O O . VAL A 1 81 ? 5.396 -6.710 -14.543 1.00 92.81 81 VAL A O 1
ATOM 606 N N . ASP A 1 82 ? 5.078 -5.545 -16.433 1.00 90.62 82 ASP A N 1
ATOM 607 C CA . ASP A 1 82 ? 5.808 -6.477 -17.304 1.00 90.62 82 ASP A CA 1
ATOM 608 C C . ASP A 1 82 ? 7.315 -6.534 -16.996 1.00 90.62 82 ASP A C 1
ATOM 610 O O . ASP A 1 82 ? 7.992 -7.483 -17.384 1.00 90.62 82 ASP A O 1
ATOM 614 N N . ALA A 1 83 ? 7.845 -5.528 -16.291 1.00 90.00 83 ALA A N 1
ATOM 615 C CA . ALA A 1 83 ? 9.231 -5.489 -15.834 1.00 90.00 83 ALA A CA 1
ATOM 616 C C . ALA A 1 83 ? 9.416 -6.111 -14.436 1.00 90.00 83 ALA A C 1
ATOM 618 O O . ALA A 1 83 ? 10.541 -6.154 -13.938 1.00 90.00 83 ALA A O 1
ATOM 619 N N . LEU A 1 84 ? 8.342 -6.577 -13.784 1.00 88.62 84 LEU A N 1
ATOM 620 C CA . LEU A 1 84 ? 8.445 -7.246 -12.490 1.00 88.62 84 LEU A CA 1
ATOM 621 C C . LEU A 1 84 ? 9.068 -8.629 -12.663 1.00 88.62 84 LEU A C 1
ATOM 623 O O . LEU A 1 84 ? 8.479 -9.522 -13.270 1.00 88.62 84 LEU A O 1
ATOM 627 N N . ASP A 1 85 ? 10.242 -8.814 -12.067 1.00 86.38 85 ASP A N 1
ATOM 628 C CA . ASP A 1 85 ? 10.896 -10.113 -12.002 1.00 86.38 85 ASP A CA 1
ATOM 629 C C . ASP A 1 85 ? 10.052 -11.086 -11.149 1.00 86.38 85 ASP A C 1
ATOM 631 O O . ASP A 1 85 ? 9.822 -10.831 -9.958 1.00 86.38 85 ASP A O 1
ATOM 635 N N . PRO A 1 86 ? 9.598 -12.222 -11.711 1.00 85.81 86 PRO A N 1
ATOM 636 C CA . PRO A 1 86 ? 8.873 -13.239 -10.957 1.00 85.81 86 PRO A CA 1
ATOM 637 C C . PRO A 1 86 ? 9.638 -13.772 -9.739 1.00 85.81 86 PRO A C 1
ATOM 639 O O . PRO A 1 86 ? 9.005 -14.151 -8.753 1.00 85.81 86 PRO A O 1
ATOM 642 N N . ALA A 1 87 ? 10.974 -13.800 -9.784 1.00 84.44 87 ALA A N 1
ATOM 643 C CA . ALA A 1 87 ? 11.800 -14.226 -8.657 1.00 84.44 87 ALA A CA 1
ATOM 644 C C . ALA A 1 87 ? 11.747 -13.215 -7.501 1.00 84.44 87 ALA A C 1
ATOM 646 O O . ALA A 1 87 ? 11.648 -13.624 -6.345 1.00 84.44 87 ALA A O 1
ATOM 647 N N . LEU A 1 88 ? 11.731 -11.911 -7.808 1.00 81.62 88 LEU A N 1
ATOM 648 C CA . LEU A 1 88 ? 11.557 -10.858 -6.801 1.00 81.62 88 LEU A CA 1
ATOM 649 C C . LEU A 1 88 ? 10.173 -10.919 -6.158 1.00 81.62 88 LEU A C 1
ATOM 651 O O . LEU A 1 88 ? 10.056 -10.758 -4.947 1.00 81.62 88 LEU A O 1
ATOM 655 N N . LEU A 1 89 ? 9.128 -11.185 -6.949 1.00 82.25 89 LEU A N 1
ATOM 656 C CA . LEU A 1 89 ? 7.788 -11.394 -6.404 1.00 82.25 89 LEU A CA 1
ATOM 657 C C . LEU A 1 89 ? 7.781 -12.597 -5.454 1.00 82.25 89 LEU A C 1
ATOM 659 O O . LEU A 1 89 ? 7.353 -12.458 -4.318 1.00 82.25 89 LEU A O 1
ATOM 663 N N . ALA A 1 90 ? 8.316 -13.748 -5.861 1.00 81.44 90 ALA A N 1
ATOM 664 C CA . ALA A 1 90 ? 8.302 -14.953 -5.029 1.00 81.44 90 ALA A CA 1
ATOM 665 C C . ALA A 1 90 ? 9.029 -14.806 -3.671 1.00 81.44 90 ALA A C 1
ATOM 667 O O . ALA A 1 90 ? 8.653 -15.486 -2.715 1.00 81.44 90 ALA A O 1
ATOM 668 N N . ASP A 1 91 ? 10.043 -13.938 -3.569 1.00 80.69 91 ASP A N 1
ATOM 669 C CA . ASP A 1 91 ? 10.768 -13.676 -2.312 1.00 80.69 91 ASP A CA 1
ATOM 670 C C . ASP A 1 91 ? 10.142 -12.554 -1.454 1.00 80.69 91 ASP A C 1
ATOM 672 O O . ASP A 1 91 ? 10.458 -12.403 -0.265 1.00 80.69 91 ASP A O 1
ATOM 676 N N . ALA A 1 92 ? 9.217 -11.774 -2.019 1.00 83.88 92 ALA A N 1
ATOM 677 C CA . ALA A 1 92 ? 8.583 -10.648 -1.346 1.00 83.88 92 ALA A CA 1
ATOM 678 C C . ALA A 1 92 ? 7.560 -11.081 -0.283 1.00 83.88 92 ALA A C 1
ATOM 680 O O . ALA A 1 92 ? 6.823 -12.056 -0.432 1.00 83.88 92 ALA A O 1
ATOM 681 N N . ARG A 1 93 ? 7.440 -10.297 0.794 1.00 83.38 93 ARG A N 1
ATOM 682 C CA . ARG A 1 93 ? 6.357 -10.452 1.785 1.00 83.38 93 ARG A CA 1
ATOM 683 C C . ARG A 1 93 ? 5.088 -9.753 1.432 1.00 83.38 93 ARG A C 1
ATOM 685 O O . ARG A 1 93 ? 4.024 -10.232 1.805 1.00 83.38 93 ARG A O 1
ATOM 692 N N . PHE A 1 94 ? 5.226 -8.619 0.785 1.00 87.25 94 PHE A N 1
ATOM 693 C CA . PHE A 1 94 ? 4.151 -7.911 0.139 1.00 87.25 94 PHE A CA 1
ATOM 694 C C . PHE A 1 94 ? 4.775 -6.937 -0.852 1.00 87.25 94 PHE A C 1
ATOM 696 O O . PHE A 1 94 ? 5.946 -6.558 -0.714 1.00 87.25 94 PHE A O 1
ATOM 703 N N . LEU A 1 95 ? 3.981 -6.522 -1.834 1.00 89.88 95 LEU A N 1
ATOM 704 C CA . LEU A 1 95 ? 4.260 -5.283 -2.540 1.00 89.88 95 LEU A CA 1
ATOM 705 C C . LEU A 1 95 ? 3.398 -4.161 -1.981 1.00 89.88 95 LEU A C 1
ATOM 707 O O . LEU A 1 95 ? 2.240 -4.382 -1.635 1.00 89.88 95 LEU A O 1
ATOM 711 N N . TYR A 1 96 ? 3.968 -2.968 -1.924 1.00 92.81 96 TYR A N 1
ATOM 712 C CA . TYR A 1 96 ? 3.263 -1.743 -1.605 1.00 92.81 96 TYR A CA 1
ATOM 713 C C . TYR A 1 96 ? 3.081 -0.918 -2.879 1.00 92.81 96 TYR A C 1
ATOM 715 O O . TYR A 1 96 ? 4.066 -0.577 -3.542 1.00 92.81 96 TYR A O 1
ATOM 723 N N . CYS A 1 97 ? 1.832 -0.611 -3.226 1.00 93.00 97 CYS A N 1
ATOM 724 C CA . CYS A 1 97 ? 1.494 0.147 -4.428 1.00 93.00 97 CYS A CA 1
ATOM 725 C C . CYS A 1 97 ? 0.379 1.159 -4.147 1.00 93.00 97 CYS A C 1
ATOM 727 O O . CYS A 1 97 ? -0.651 0.837 -3.558 1.00 93.00 97 CYS A O 1
ATOM 729 N N . LEU A 1 98 ? 0.547 2.385 -4.644 1.00 94.00 98 LEU A N 1
ATOM 730 C CA . LEU A 1 98 ? -0.459 3.444 -4.597 1.00 94.00 98 LEU A CA 1
ATOM 731 C C . LEU A 1 98 ? -1.078 3.644 -5.993 1.00 94.00 98 LEU A C 1
ATOM 733 O O . LEU A 1 98 ? -0.735 4.587 -6.706 1.00 94.00 98 LEU A O 1
ATOM 737 N N . PRO A 1 99 ? -2.043 2.801 -6.415 1.00 93.38 99 PRO A N 1
ATOM 738 C CA . PRO A 1 99 ? -2.509 2.774 -7.803 1.00 93.38 99 PRO A CA 1
ATOM 739 C C . PRO A 1 99 ? -3.348 3.996 -8.204 1.00 93.38 99 PRO A C 1
ATOM 741 O O . PRO A 1 99 ? -3.636 4.183 -9.389 1.00 93.38 99 PRO A O 1
ATOM 744 N N . ASN A 1 100 ? -3.809 4.799 -7.241 1.00 93.19 100 ASN A N 1
ATOM 745 C CA . ASN A 1 100 ? -4.624 5.988 -7.476 1.00 93.19 100 ASN A CA 1
ATOM 746 C C . ASN A 1 100 ? -3.897 7.215 -6.931 1.00 93.19 100 ASN A C 1
ATOM 748 O O . ASN A 1 100 ? -3.888 7.401 -5.717 1.00 93.19 100 ASN A O 1
ATOM 752 N N . PHE A 1 101 ? -3.375 8.055 -7.826 1.00 93.44 101 PHE A N 1
ATOM 753 C CA . PHE A 1 101 ? -2.724 9.317 -7.471 1.00 93.44 101 PHE A CA 1
ATOM 754 C C . PHE A 1 101 ? -1.564 9.092 -6.496 1.00 93.44 101 PHE A C 1
ATOM 756 O O . PHE A 1 101 ? -1.611 9.492 -5.332 1.00 93.44 101 PHE A O 1
ATOM 763 N N . GLN A 1 102 ? -0.548 8.388 -6.996 1.00 91.69 102 GLN A N 1
ATOM 764 C CA . GLN A 1 102 ? 0.654 7.996 -6.267 1.00 91.69 102 GLN A CA 1
ATOM 765 C C . GLN A 1 102 ? 1.263 9.194 -5.524 1.00 91.69 102 GLN A C 1
ATOM 767 O O . GLN A 1 102 ? 1.333 10.301 -6.051 1.00 91.69 102 GLN A O 1
ATOM 772 N N . ASN A 1 103 ? 1.690 8.989 -4.283 1.00 91.06 103 ASN A N 1
ATOM 773 C CA . ASN A 1 103 ? 2.400 10.011 -3.522 1.00 91.06 103 ASN A CA 1
ATOM 774 C C . ASN A 1 103 ? 3.907 9.709 -3.589 1.00 91.06 103 ASN A C 1
ATOM 776 O O . ASN A 1 103 ? 4.345 8.720 -3.003 1.00 91.06 103 ASN A O 1
ATOM 780 N N . LEU A 1 104 ? 4.740 10.494 -4.281 1.00 84.62 104 LEU A N 1
ATOM 781 C CA . LEU A 1 104 ? 4.576 11.905 -4.674 1.00 84.62 104 LEU A CA 1
ATOM 782 C C . LEU A 1 104 ? 4.207 12.178 -6.152 1.00 84.62 104 LEU A C 1
ATOM 784 O O . LEU A 1 104 ? 3.966 13.336 -6.486 1.00 84.62 104 LEU A O 1
ATOM 788 N N . THR A 1 105 ? 4.220 11.187 -7.051 1.00 90.50 105 THR A N 1
ATOM 789 C CA . THR A 1 105 ? 4.235 11.435 -8.513 1.00 90.50 105 THR A CA 1
ATOM 790 C C . THR A 1 105 ? 2.888 11.847 -9.112 1.00 90.50 105 THR A C 1
ATOM 792 O O . THR A 1 105 ? 2.841 12.391 -10.211 1.00 90.50 105 THR A O 1
ATOM 795 N N . GLY A 1 106 ? 1.780 11.578 -8.424 1.00 92.06 106 GLY A N 1
ATOM 796 C CA . GLY A 1 106 ? 0.417 11.774 -8.918 1.00 92.06 106 GLY A CA 1
ATOM 797 C C . GLY A 1 106 ? -0.038 10.737 -9.952 1.00 92.06 106 GLY A C 1
ATOM 798 O O . GLY A 1 106 ? -1.193 10.786 -10.381 1.00 92.06 106 GLY A O 1
ATOM 799 N N . SER A 1 107 ? 0.824 9.785 -10.330 1.00 92.81 107 SER A N 1
ATOM 800 C CA . SER A 1 107 ? 0.539 8.769 -11.348 1.00 92.81 107 SER A CA 1
ATOM 801 C C . SER A 1 107 ? -0.660 7.898 -10.974 1.00 92.81 107 SER A C 1
ATOM 803 O O . SER A 1 107 ? -0.978 7.677 -9.799 1.00 92.81 107 SER A O 1
ATOM 805 N N . ARG A 1 108 ? -1.349 7.380 -11.993 1.00 95.75 108 ARG A N 1
ATOM 806 C CA . ARG A 1 108 ? -2.517 6.513 -11.821 1.00 95.75 108 ARG A CA 1
ATOM 807 C C . ARG A 1 108 ? -2.344 5.248 -12.640 1.00 95.75 108 ARG A C 1
ATOM 809 O O . ARG A 1 108 ? -2.494 5.287 -13.855 1.00 95.75 108 ARG A O 1
ATOM 816 N N . LEU A 1 109 ? -2.198 4.120 -11.949 1.00 96.19 109 LEU A N 1
ATOM 817 C CA . LEU A 1 109 ? -2.062 2.814 -12.580 1.00 96.19 109 LEU A CA 1
ATOM 818 C C . LEU A 1 109 ? -3.301 2.497 -13.442 1.00 96.19 109 LEU A C 1
ATOM 820 O O . LEU A 1 109 ? -4.410 2.425 -12.888 1.00 96.19 109 LEU A O 1
ATOM 824 N N . PRO A 1 110 ? -3.171 2.314 -14.771 1.00 97.00 110 PRO A N 1
ATOM 825 C CA . PRO A 1 110 ? -4.288 1.974 -15.648 1.00 97.00 110 PRO A CA 1
ATOM 826 C C . PRO A 1 110 ? -4.937 0.640 -15.270 1.00 97.00 110 PRO A C 1
ATOM 828 O O . PRO A 1 110 ? -4.284 -0.257 -14.740 1.00 97.00 110 PRO A O 1
ATOM 831 N N . LEU A 1 111 ? -6.228 0.474 -15.584 1.00 96.44 111 LEU A N 1
ATOM 832 C CA . LEU A 1 111 ? -6.992 -0.727 -15.213 1.00 96.44 111 LEU A CA 1
ATOM 833 C C . LEU A 1 111 ? -6.337 -2.024 -15.714 1.00 96.44 111 LEU A C 1
ATOM 835 O O . LEU A 1 111 ? -6.269 -3.001 -14.974 1.00 96.44 111 LEU A O 1
ATOM 839 N N . VAL A 1 112 ? -5.806 -2.013 -16.940 1.00 96.56 112 VAL A N 1
ATOM 840 C CA . VAL A 1 112 ? -5.101 -3.166 -17.519 1.00 96.56 112 VAL A CA 1
ATOM 841 C C . VAL A 1 112 ? -3.880 -3.567 -16.685 1.00 96.56 112 VAL A C 1
ATOM 843 O O . VAL A 1 112 ? -3.717 -4.744 -16.371 1.00 96.56 112 VAL A O 1
ATOM 846 N N . ARG A 1 113 ? -3.083 -2.592 -16.228 1.00 96.38 113 ARG A N 1
ATOM 847 C CA . ARG A 1 113 ? -1.921 -2.846 -15.369 1.00 96.38 113 ARG A CA 1
ATOM 848 C C . ARG A 1 113 ? -2.333 -3.283 -13.966 1.00 96.38 113 ARG A C 1
ATOM 850 O O . ARG A 1 113 ? -1.672 -4.133 -13.392 1.00 96.38 113 ARG A O 1
ATOM 857 N N . ARG A 1 114 ? -3.463 -2.805 -13.433 1.00 96.69 114 ARG A N 1
ATOM 858 C CA . ARG A 1 114 ? -4.002 -3.311 -12.153 1.00 96.69 114 ARG A CA 1
ATOM 859 C C . ARG A 1 114 ? -4.352 -4.789 -12.230 1.00 96.69 114 ARG A C 1
ATOM 861 O O . ARG A 1 114 ? -3.968 -5.547 -11.348 1.00 96.69 114 ARG A O 1
ATOM 868 N N . HIS A 1 115 ? -5.063 -5.200 -13.279 1.00 96.62 115 HIS A N 1
ATOM 869 C CA . HIS A 1 115 ? -5.393 -6.611 -13.475 1.00 96.62 115 HIS A CA 1
ATOM 870 C C . HIS A 1 115 ? -4.133 -7.460 -13.653 1.00 96.62 115 HIS A C 1
ATOM 872 O O . HIS A 1 115 ? -4.027 -8.514 -13.032 1.00 96.62 115 HIS A O 1
ATOM 878 N N . ALA A 1 116 ? -3.165 -6.982 -14.441 1.00 95.50 116 ALA A N 1
ATOM 879 C CA . ALA A 1 116 ? -1.891 -7.669 -14.610 1.00 95.50 116 ALA A CA 1
ATOM 880 C C . ALA A 1 116 ? -1.139 -7.802 -13.275 1.00 95.50 116 ALA A C 1
ATOM 882 O O . ALA A 1 116 ? -0.702 -8.900 -12.940 1.00 95.50 116 ALA A O 1
ATOM 883 N N . LEU A 1 117 ? -1.051 -6.728 -12.485 1.00 94.69 117 LEU A N 1
ATOM 884 C CA . LEU A 1 117 ? -0.370 -6.715 -11.190 1.00 94.69 117 LEU A CA 1
ATOM 885 C C . LEU A 1 117 ? -1.007 -7.706 -10.211 1.00 94.69 117 LEU A C 1
ATOM 887 O O . LEU A 1 117 ? -0.304 -8.511 -9.606 1.00 94.69 117 LEU A O 1
ATOM 891 N N . VAL A 1 118 ? -2.340 -7.698 -10.112 1.00 94.62 118 VAL A N 1
ATOM 892 C CA . VAL A 1 118 ? -3.094 -8.654 -9.287 1.00 94.62 118 VAL A CA 1
ATOM 893 C C . VAL A 1 118 ? -2.852 -10.087 -9.753 1.00 94.62 118 VAL A C 1
ATOM 895 O O . VAL A 1 118 ? -2.615 -10.958 -8.923 1.00 94.62 118 VAL A O 1
ATOM 898 N N . ALA A 1 119 ? -2.854 -10.344 -11.064 1.00 94.31 119 ALA A N 1
ATOM 899 C CA . ALA A 1 119 ? -2.588 -11.677 -11.598 1.00 94.31 119 ALA A CA 1
ATOM 900 C C . ALA A 1 119 ? -1.163 -12.167 -11.273 1.00 94.31 119 ALA A C 1
ATOM 902 O O . ALA A 1 119 ? -0.989 -13.328 -10.899 1.00 94.31 119 ALA A O 1
ATOM 903 N N . HIS A 1 120 ? -0.154 -11.294 -11.370 1.00 92.69 120 HIS A N 1
ATOM 904 C CA . HIS A 1 120 ? 1.235 -11.622 -11.031 1.00 92.69 120 HIS A CA 1
ATOM 905 C C . HIS A 1 120 ? 1.398 -11.899 -9.533 1.00 92.69 120 HIS A C 1
ATOM 907 O O . HIS A 1 120 ? 1.953 -12.932 -9.157 1.00 92.69 120 HIS A O 1
ATOM 913 N N . ALA A 1 121 ? 0.854 -11.024 -8.685 1.00 90.69 121 ALA A N 1
ATOM 914 C CA . ALA A 1 121 ? 0.898 -11.171 -7.234 1.00 90.69 121 ALA A CA 1
ATOM 915 C C . ALA A 1 121 ? 0.165 -12.439 -6.764 1.00 90.69 121 ALA A C 1
ATOM 917 O O . ALA A 1 121 ? 0.711 -13.213 -5.981 1.00 90.69 121 ALA A O 1
ATOM 918 N N . ALA A 1 122 ? -1.025 -12.716 -7.312 1.00 89.62 122 ALA A N 1
ATOM 919 C CA . ALA A 1 122 ? -1.790 -13.923 -7.004 1.00 89.62 122 ALA A CA 1
ATOM 920 C C . ALA A 1 122 ? -1.052 -15.201 -7.430 1.00 89.62 122 ALA A C 1
ATOM 922 O O . ALA A 1 122 ? -1.000 -16.162 -6.666 1.00 89.62 122 ALA A O 1
ATOM 923 N N . LYS A 1 123 ? -0.429 -15.205 -8.618 1.00 89.19 123 LYS A N 1
ATOM 924 C CA . LYS A 1 123 ? 0.387 -16.332 -9.094 1.00 89.19 123 LYS A CA 1
ATOM 925 C C . LYS A 1 123 ? 1.603 -16.586 -8.196 1.00 89.19 123 LYS A C 1
ATOM 927 O O . LYS A 1 123 ? 1.979 -17.740 -8.013 1.00 89.19 123 LYS A O 1
ATOM 932 N N . ALA A 1 124 ? 2.204 -15.528 -7.652 1.00 87.25 124 ALA A N 1
ATOM 933 C CA . ALA A 1 124 ? 3.353 -15.609 -6.750 1.00 87.25 124 ALA A CA 1
ATOM 934 C C . ALA A 1 124 ? 2.970 -15.839 -5.273 1.00 87.25 124 ALA A C 1
ATOM 936 O O . ALA A 1 124 ? 3.842 -16.128 -4.460 1.00 87.25 124 ALA A O 1
ATOM 937 N N . GLY A 1 125 ? 1.687 -15.723 -4.911 1.00 85.06 125 GLY A N 1
ATOM 938 C CA . GLY A 1 125 ? 1.230 -15.812 -3.521 1.00 85.06 125 GLY A CA 1
ATOM 939 C C . GLY A 1 125 ? 1.639 -14.612 -2.659 1.00 85.06 125 GLY A C 1
ATOM 940 O O . GLY A 1 125 ? 1.822 -14.762 -1.452 1.00 85.06 125 GLY A O 1
ATOM 941 N N . VAL A 1 126 ? 1.795 -13.435 -3.270 1.00 83.69 126 VAL A N 1
ATOM 942 C CA . VAL A 1 126 ? 2.296 -12.214 -2.624 1.00 83.69 126 VAL A CA 1
ATOM 943 C C . VAL A 1 126 ? 1.137 -11.257 -2.345 1.00 83.69 126 VAL A C 1
ATOM 945 O O . VAL A 1 126 ? 0.431 -10.870 -3.278 1.00 83.69 126 VAL A O 1
ATOM 948 N N . PRO A 1 127 ? 0.930 -10.833 -1.091 1.00 86.38 127 PRO A N 1
ATOM 949 C CA . PRO A 1 127 ? -0.025 -9.783 -0.757 1.00 86.38 127 PRO A CA 1
ATOM 950 C C . PRO A 1 127 ? 0.297 -8.441 -1.433 1.00 86.38 127 PRO A C 1
ATOM 952 O O . PRO A 1 127 ? 1.459 -8.051 -1.552 1.00 86.38 127 PRO A O 1
ATOM 955 N N . ILE A 1 128 ? -0.748 -7.707 -1.815 1.00 90.00 128 ILE A N 1
ATOM 956 C CA . ILE A 1 128 ? -0.660 -6.309 -2.259 1.00 90.00 128 ILE A CA 1
ATOM 957 C C . ILE A 1 128 ? -1.200 -5.427 -1.133 1.00 90.00 128 ILE A C 1
ATOM 959 O O . ILE A 1 128 ? -2.303 -5.687 -0.645 1.00 90.00 128 ILE A O 1
ATOM 963 N N . ILE A 1 129 ? -0.440 -4.404 -0.741 1.00 88.88 129 ILE A 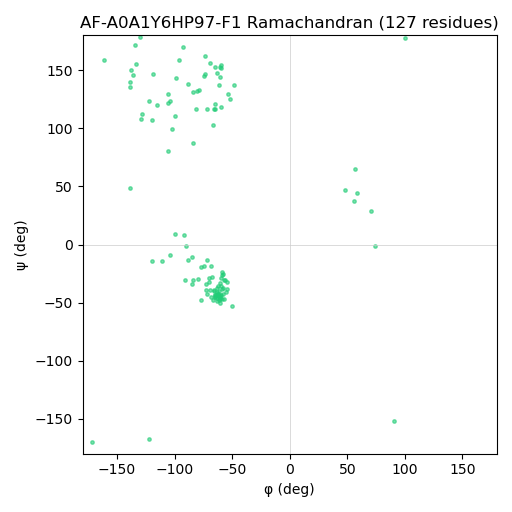N 1
ATOM 964 C CA . ILE A 1 129 ? -0.841 -3.354 0.206 1.00 88.88 129 ILE A CA 1
ATOM 965 C C . ILE A 1 129 ? -0.974 -2.024 -0.531 1.00 88.88 129 ILE A C 1
ATOM 967 O O . ILE A 1 129 ? -0.032 -1.668 -1.276 1.00 88.88 129 ILE A O 1
#

Sequence (129 aa):
MRAASDQVLCDAPQAALQYGPTEGYAPLREWVAARLSRDGASIRSSQVLIETPSYLGALQAFSLFQPAFVGMSSDDDGVVVDALDPALLADARFLYCLPNFQNLTGSRLPLVRRHALVAHAAKAGVPII

Foldseek 3Di:
DVVVVVVCCVPPVCLVPDDDDPVDDVVVVVVVCVVDDDDDDDFDDAAEEEAVVADPVVVVVCCVSVYHYDHADADLQGGPLVRDDLVVLLRHRAYEDDQQLTVPNGHHHDPVNVVSNCVSNVVSVHHYD